Protein AF-A7ARX4-F1 (afdb_monomer_lite)

Secondary structure (DSSP, 8-state):
--HHHHHHHHHHHHHHTSHHHHHHHHHHHHHHHHHHHHHHHHHS-BTT-SS-B-SSPP---HHHHHHHHHTTS----

InterPro domains:
  IPR056352 Microprotein, apicomplexa 13 [PF23523] (7-73)

Foldseek 3Di:
DCPVVVVVVVVVVVVCPDPVVVVVVVVVVVVVVVVVLVVVCVVPPDCDRPPDHDPDDDDDDPVNVVVVCVVVPPPDD

Organism: Babesia bovis (NCBI:txid5865)

Radius of gyration: 28.18 Å; chains: 1; bounding box: 46×45×81 Å

Structure (mmCIF, N/CA/C/O backbone):
data_AF-A7ARX4-F1
#
_entry.id   AF-A7ARX4-F1
#
loop_
_atom_site.group_PDB
_atom_site.id
_atom_site.type_symbol
_atom_site.label_atom_id
_atom_site.label_alt_id
_atom_site.label_comp_id
_atom_site.label_asym_id
_atom_site.label_entity_id
_atom_site.label_seq_id
_atom_site.pdbx_PDB_ins_code
_atom_site.Cartn_x
_atom_site.Cartn_y
_atom_site.Cartn_z
_atom_site.occupancy
_atom_site.B_iso_or_equiv
_atom_site.auth_seq_id
_atom_site.auth_comp_id
_atom_site.auth_asym_id
_atom_site.auth_atom_id
_atom_site.pdbx_PDB_model_num
ATOM 1 N N . MET A 1 1 ? 23.975 -24.112 -38.357 1.00 52.16 1 MET A N 1
ATOM 2 C CA . MET A 1 1 ? 22.643 -23.735 -37.824 1.00 52.16 1 MET A CA 1
ATOM 3 C C . MET A 1 1 ? 22.685 -22.922 -36.517 1.00 52.16 1 MET A C 1
ATOM 5 O O . MET A 1 1 ? 21.632 -22.601 -36.001 1.00 52.16 1 MET A O 1
ATOM 9 N N . PHE A 1 2 ? 23.855 -22.516 -35.996 1.00 53.62 2 PHE A N 1
ATOM 10 C CA . PHE A 1 2 ? 23.954 -21.773 -34.723 1.00 53.62 2 PHE A CA 1
ATOM 11 C C . PHE A 1 2 ? 23.898 -20.237 -34.854 1.00 53.62 2 PHE A C 1
ATOM 13 O O . PHE A 1 2 ? 23.459 -19.555 -33.936 1.00 53.62 2 PHE A O 1
ATOM 20 N N . ARG A 1 3 ? 24.272 -19.658 -36.007 1.00 53.12 3 ARG A N 1
ATOM 21 C CA . ARG A 1 3 ? 24.310 -18.189 -36.195 1.00 53.12 3 ARG A CA 1
ATOM 22 C C . ARG A 1 3 ? 22.954 -17.483 -36.030 1.00 53.12 3 ARG A C 1
ATOM 24 O O . ARG A 1 3 ? 22.926 -16.341 -35.583 1.00 53.12 3 ARG A O 1
ATOM 31 N N . ARG A 1 4 ? 21.831 -18.134 -36.370 1.00 56.06 4 ARG A N 1
ATOM 32 C CA . ARG A 1 4 ? 20.488 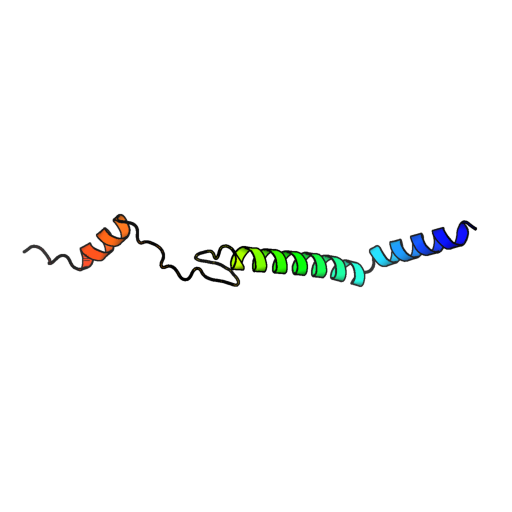-17.529 -36.237 1.00 56.06 4 ARG A CA 1
ATOM 33 C C . ARG A 1 4 ? 20.084 -17.345 -34.771 1.00 56.06 4 ARG A C 1
ATOM 35 O O . ARG A 1 4 ? 19.505 -16.320 -34.431 1.00 56.06 4 ARG A O 1
ATOM 42 N N . THR A 1 5 ? 20.441 -18.289 -33.906 1.00 57.59 5 THR A N 1
ATOM 43 C CA . THR A 1 5 ? 20.122 -18.259 -32.474 1.00 57.59 5 THR A CA 1
ATOM 44 C C . THR A 1 5 ? 20.893 -17.153 -31.754 1.00 57.59 5 THR A C 1
ATOM 46 O O . THR A 1 5 ? 20.294 -16.372 -31.020 1.00 57.59 5 THR A O 1
ATOM 49 N N . TYR A 1 6 ? 22.193 -17.000 -32.038 1.00 56.03 6 TYR A N 1
ATOM 50 C CA . TYR A 1 6 ? 23.012 -15.934 -31.443 1.00 56.03 6 TYR A CA 1
ATOM 51 C C . TYR A 1 6 ? 22.555 -14.524 -31.844 1.00 56.03 6 TYR A C 1
ATOM 53 O O . TYR A 1 6 ? 22.523 -13.643 -30.989 1.00 56.03 6 TYR A O 1
ATOM 61 N N . ASN A 1 7 ? 22.120 -14.317 -33.094 1.00 58.34 7 ASN A N 1
ATOM 62 C CA . ASN A 1 7 ? 21.564 -13.028 -33.531 1.00 58.34 7 ASN A CA 1
ATOM 63 C C . ASN A 1 7 ? 20.238 -12.669 -32.837 1.00 58.34 7 ASN A C 1
ATOM 65 O O . ASN A 1 7 ? 19.966 -11.495 -32.602 1.00 58.34 7 ASN A O 1
ATOM 69 N N . HIS A 1 8 ? 19.406 -13.655 -32.489 1.00 60.09 8 HIS A N 1
ATOM 70 C CA . HIS A 1 8 ? 18.199 -13.409 -31.693 1.00 60.09 8 HIS A CA 1
ATOM 71 C C . HIS A 1 8 ? 18.529 -13.093 -30.228 1.00 60.09 8 HIS A C 1
ATOM 73 O O . HIS A 1 8 ? 17.887 -12.232 -29.623 1.00 60.09 8 HIS A O 1
ATOM 79 N N . ILE A 1 9 ? 19.551 -13.741 -29.665 1.00 59.84 9 ILE A N 1
ATOM 80 C CA . ILE A 1 9 ? 19.994 -13.522 -28.282 1.00 59.84 9 ILE A CA 1
ATOM 81 C C . ILE A 1 9 ? 20.611 -12.125 -28.121 1.00 59.84 9 ILE A C 1
ATOM 83 O O . ILE A 1 9 ? 20.227 -11.384 -27.223 1.00 59.84 9 ILE A O 1
ATOM 87 N N . SER A 1 10 ? 21.497 -11.702 -29.023 1.00 58.47 10 SER A N 1
ATOM 88 C CA . SER A 1 10 ? 22.085 -10.355 -28.973 1.00 58.47 10 SER A CA 1
ATOM 89 C C . SER A 1 10 ? 21.033 -9.255 -29.146 1.00 58.47 10 SER A C 1
ATOM 91 O O . SER A 1 10 ? 21.044 -8.262 -28.419 1.00 58.47 10 SER A O 1
ATOM 93 N N . ARG A 1 11 ? 20.058 -9.457 -30.039 1.00 60.78 11 ARG A N 1
ATOM 94 C CA . ARG A 1 11 ? 18.962 -8.509 -30.272 1.00 60.78 11 ARG A CA 1
ATOM 95 C C . ARG A 1 11 ? 18.001 -8.420 -29.082 1.00 60.78 11 ARG A C 1
ATOM 97 O O . ARG A 1 11 ? 17.565 -7.328 -28.735 1.00 60.78 11 ARG A O 1
ATOM 104 N N . THR A 1 12 ? 17.718 -9.537 -28.410 1.00 60.66 12 THR A N 1
ATOM 105 C CA . THR A 1 12 ? 16.931 -9.546 -27.162 1.00 60.66 12 THR A CA 1
ATOM 106 C C . THR A 1 12 ? 17.694 -8.941 -25.980 1.00 60.66 12 THR A C 1
ATOM 108 O O . THR A 1 12 ? 17.086 -8.246 -25.173 1.00 60.66 12 THR A O 1
ATOM 111 N N . ILE A 1 13 ? 19.018 -9.112 -25.896 1.00 59.66 13 ILE A N 1
ATOM 112 C CA . ILE A 1 13 ? 19.872 -8.458 -24.886 1.00 59.66 13 ILE A CA 1
ATOM 113 C C . ILE A 1 13 ? 19.928 -6.936 -25.098 1.00 59.66 13 ILE A C 1
ATOM 115 O O . ILE A 1 13 ? 19.768 -6.182 -24.140 1.00 59.66 13 ILE A O 1
ATOM 119 N N . LEU A 1 14 ? 20.073 -6.467 -26.342 1.00 58.12 14 LEU A N 1
ATOM 120 C CA . LEU A 1 14 ? 20.022 -5.036 -26.676 1.00 58.12 14 LEU A CA 1
ATOM 121 C C . LEU A 1 14 ? 18.647 -4.423 -26.361 1.00 58.12 14 LEU A C 1
ATOM 123 O O . LEU A 1 14 ? 18.564 -3.317 -25.830 1.00 58.12 14 LEU A O 1
ATOM 127 N N . LEU A 1 15 ? 17.563 -5.165 -26.609 1.00 61.28 15 LEU A N 1
ATOM 128 C CA . LEU A 1 15 ? 16.207 -4.752 -26.237 1.00 61.28 15 LEU A CA 1
ATOM 129 C C . LEU A 1 15 ? 15.988 -4.749 -24.718 1.00 61.28 15 LEU A C 1
ATOM 131 O O . LEU A 1 15 ? 15.267 -3.884 -24.229 1.00 61.28 15 LEU A O 1
ATOM 135 N N . LYS A 1 16 ? 16.649 -5.631 -23.951 1.00 61.94 16 LYS A N 1
ATOM 136 C CA . LYS A 1 16 ? 16.579 -5.621 -22.478 1.00 61.94 16 LYS A CA 1
ATOM 137 C C . LYS A 1 16 ? 17.098 -4.315 -21.868 1.00 61.94 16 LYS A C 1
ATOM 139 O O . LYS A 1 16 ? 16.550 -3.860 -20.865 1.00 61.94 16 LYS A O 1
ATOM 144 N N . GLY A 1 17 ? 18.120 -3.712 -22.480 1.00 66.38 17 GLY A N 1
ATOM 145 C CA . GLY A 1 17 ? 18.684 -2.422 -22.071 1.00 66.38 17 GLY A CA 1
ATOM 146 C C . GLY A 1 17 ? 17.864 -1.199 -22.498 1.00 66.38 17 GLY A C 1
ATOM 147 O O . GLY A 1 17 ? 18.098 -0.109 -21.971 1.00 66.38 17 GLY A O 1
ATOM 148 N N . SER A 1 18 ? 16.901 -1.370 -23.412 1.00 77.50 18 SER A N 1
ATOM 149 C CA . SER A 1 18 ? 16.080 -0.281 -23.946 1.00 77.50 18 SER A CA 1
ATOM 150 C C . SER A 1 18 ? 15.258 0.405 -22.844 1.00 77.50 18 SER A C 1
ATOM 152 O O . SER A 1 18 ? 14.670 -0.287 -22.003 1.00 77.50 18 SER A O 1
ATOM 154 N N . PRO A 1 19 ? 15.143 1.748 -22.858 1.00 80.81 19 PRO A N 1
ATOM 155 C CA . PRO A 1 19 ? 14.274 2.487 -21.941 1.00 80.81 19 PRO A CA 1
ATOM 156 C C . PRO A 1 19 ? 12.835 1.958 -21.922 1.00 80.81 19 PRO A C 1
ATOM 158 O O . PRO A 1 19 ? 12.242 1.835 -20.854 1.00 80.81 19 PRO A O 1
ATOM 161 N N . ALA A 1 20 ? 12.306 1.552 -23.082 1.00 84.44 20 ALA A N 1
ATOM 162 C CA . ALA A 1 20 ? 10.965 0.984 -23.193 1.00 84.44 20 ALA A CA 1
ATOM 163 C C . ALA A 1 20 ? 10.826 -0.329 -22.407 1.00 84.44 20 ALA A C 1
ATOM 165 O O . ALA A 1 20 ? 9.842 -0.522 -21.698 1.00 84.44 20 ALA A O 1
ATOM 166 N N . ASN A 1 21 ? 11.834 -1.206 -22.470 1.00 83.50 21 ASN A N 1
ATOM 167 C CA . ASN A 1 21 ? 11.823 -2.456 -21.715 1.00 83.50 21 ASN A CA 1
ATOM 168 C C . ASN A 1 21 ? 11.929 -2.204 -20.205 1.00 83.50 21 ASN A C 1
ATOM 170 O O . ASN A 1 21 ? 11.221 -2.840 -19.433 1.00 83.50 21 ASN A O 1
ATOM 174 N N . LYS A 1 22 ? 12.744 -1.231 -19.774 1.00 84.56 22 LYS A N 1
ATOM 175 C CA . LYS A 1 22 ? 12.827 -0.844 -18.355 1.00 84.56 22 LYS A CA 1
ATOM 176 C C . LYS A 1 22 ? 11.477 -0.348 -17.833 1.00 84.56 22 LYS A C 1
ATOM 178 O O . LYS A 1 22 ? 11.006 -0.832 -16.806 1.00 84.56 22 LYS A O 1
ATOM 183 N N . ILE A 1 23 ? 10.824 0.559 -18.560 1.00 88.19 23 ILE A N 1
ATOM 184 C CA . ILE A 1 23 ? 9.495 1.076 -18.199 1.00 88.19 23 ILE A CA 1
ATOM 185 C C . ILE A 1 23 ? 8.464 -0.058 -18.178 1.00 88.19 23 ILE A C 1
ATOM 187 O O . ILE A 1 23 ? 7.680 -0.151 -17.236 1.00 88.19 23 ILE A O 1
ATOM 191 N N . ALA A 1 24 ? 8.493 -0.962 -19.161 1.00 87.56 24 ALA A N 1
ATOM 192 C CA . ALA A 1 24 ? 7.613 -2.129 -19.197 1.00 87.56 24 ALA A CA 1
ATOM 193 C C . ALA A 1 24 ? 7.817 -3.042 -17.975 1.00 87.56 24 ALA A C 1
ATOM 195 O O . ALA A 1 24 ? 6.849 -3.450 -17.344 1.00 87.56 24 ALA A O 1
ATOM 196 N N . THR A 1 25 ? 9.063 -3.313 -17.576 1.00 89.69 25 THR A N 1
ATOM 197 C CA . THR A 1 25 ? 9.336 -4.135 -16.385 1.00 89.69 25 THR A CA 1
ATOM 198 C C . THR A 1 25 ? 8.870 -3.476 -15.088 1.00 89.69 25 THR A C 1
ATOM 200 O O . THR A 1 25 ? 8.266 -4.143 -14.250 1.00 89.69 25 THR A O 1
ATOM 203 N N . TRP A 1 26 ? 9.092 -2.167 -14.933 1.00 92.56 26 TRP A N 1
ATOM 204 C CA . TRP A 1 26 ? 8.648 -1.426 -13.752 1.00 92.56 26 TRP A CA 1
ATOM 205 C C . TRP A 1 26 ? 7.128 -1.315 -13.685 1.00 92.56 26 TRP A C 1
ATOM 207 O O . TRP A 1 26 ? 6.543 -1.596 -12.642 1.00 92.56 26 TRP A O 1
ATOM 217 N N . SER A 1 27 ? 6.481 -0.962 -14.798 1.00 93.50 27 SER A N 1
ATOM 218 C CA . SER A 1 27 ? 5.017 -0.904 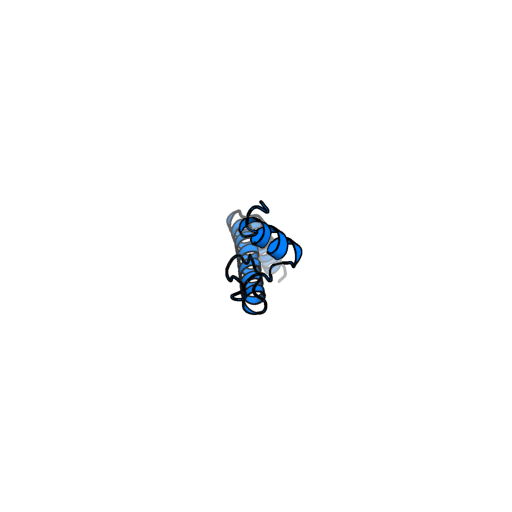-14.876 1.00 93.50 27 SER A CA 1
ATOM 219 C C . SER A 1 27 ? 4.391 -2.262 -14.584 1.00 93.50 27 SER A C 1
ATOM 221 O O . SER A 1 27 ? 3.479 -2.329 -13.768 1.00 93.50 27 SER A O 1
ATOM 223 N N . LEU A 1 28 ? 4.935 -3.352 -15.132 1.00 95.38 28 LEU A N 1
ATOM 224 C CA . LEU A 1 28 ? 4.465 -4.703 -14.834 1.00 95.38 28 LEU A CA 1
ATOM 225 C C . LEU A 1 28 ? 4.602 -5.042 -13.342 1.00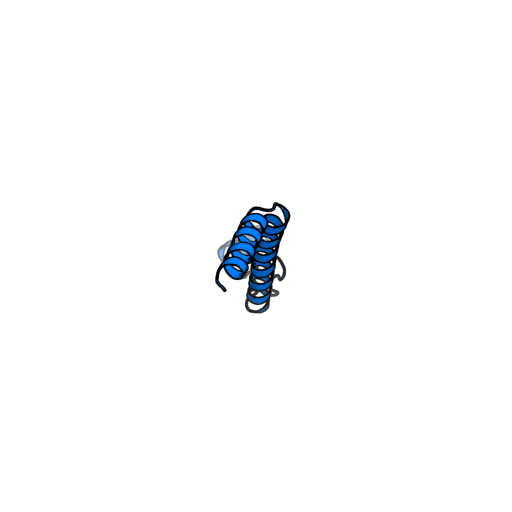 95.38 28 LEU A C 1
ATOM 227 O O . LEU A 1 28 ? 3.655 -5.547 -12.740 1.00 95.38 28 LEU A O 1
ATOM 231 N N . GLY A 1 29 ? 5.748 -4.727 -12.729 1.00 95.19 29 GLY A N 1
ATOM 232 C CA . GLY A 1 29 ? 5.971 -4.937 -11.296 1.00 95.19 29 GLY A CA 1
ATOM 233 C C . GLY A 1 29 ? 4.980 -4.161 -10.422 1.00 95.19 29 GLY A C 1
ATOM 234 O O . GLY A 1 29 ? 4.411 -4.719 -9.479 1.00 95.19 29 GLY A O 1
ATOM 235 N N . ILE A 1 30 ? 4.710 -2.901 -10.772 1.00 95.69 30 ILE A N 1
ATOM 236 C CA . ILE A 1 30 ? 3.720 -2.060 -10.087 1.00 95.69 30 ILE A CA 1
ATOM 237 C C . ILE A 1 30 ? 2.311 -2.631 -10.276 1.00 95.69 30 ILE A C 1
ATOM 239 O O . ILE A 1 30 ? 1.584 -2.783 -9.297 1.00 95.69 30 ILE A O 1
ATOM 243 N N . SER A 1 31 ? 1.926 -3.003 -11.499 1.00 96.00 31 SER A N 1
ATOM 244 C CA . SER A 1 31 ? 0.604 -3.566 -11.788 1.00 96.00 31 SER A CA 1
ATOM 245 C C . SER A 1 31 ? 0.349 -4.861 -11.021 1.00 96.00 31 SER A C 1
ATOM 247 O O . SER A 1 31 ? -0.707 -5.002 -10.408 1.00 96.00 31 SER A O 1
ATOM 249 N N . ILE A 1 32 ? 1.316 -5.783 -10.988 1.00 96.75 32 ILE A N 1
ATOM 250 C CA . ILE A 1 32 ? 1.202 -7.028 -10.214 1.00 96.75 32 ILE A CA 1
ATOM 251 C C . ILE A 1 32 ? 1.057 -6.719 -8.720 1.00 96.75 32 ILE A C 1
ATOM 253 O O . ILE A 1 32 ? 0.193 -7.291 -8.055 1.00 96.75 32 ILE A O 1
ATOM 257 N N . SER A 1 33 ? 1.853 -5.781 -8.200 1.00 94.25 33 SER A N 1
ATOM 258 C CA . SER A 1 33 ? 1.783 -5.373 -6.792 1.00 94.25 33 SER A CA 1
ATOM 259 C C . SER A 1 33 ? 0.419 -4.773 -6.444 1.00 94.25 33 SER A C 1
ATOM 261 O O . SER A 1 33 ? -0.171 -5.137 -5.430 1.00 94.25 33 SER A O 1
ATOM 263 N N . LEU A 1 34 ? -0.125 -3.911 -7.308 1.00 94.81 34 LEU A N 1
ATOM 264 C CA . LEU A 1 34 ? -1.452 -3.316 -7.133 1.00 94.81 34 LEU A CA 1
ATOM 265 C C . LEU A 1 34 ? -2.555 -4.374 -7.144 1.00 94.81 34 LEU A C 1
ATOM 267 O O . LEU A 1 34 ? -3.422 -4.354 -6.274 1.00 94.81 34 LEU A O 1
ATOM 271 N N . VAL A 1 35 ? -2.509 -5.324 -8.083 1.00 95.44 35 VAL A N 1
ATOM 272 C CA . VAL A 1 35 ? -3.474 -6.432 -8.142 1.00 95.44 35 VAL A CA 1
ATOM 273 C C . VAL A 1 35 ? -3.394 -7.289 -6.879 1.00 95.44 35 VAL A C 1
ATOM 275 O O . VAL A 1 35 ? -4.426 -7.667 -6.322 1.00 95.44 35 VAL A O 1
ATOM 278 N N . TRP A 1 36 ? -2.186 -7.563 -6.383 1.00 94.06 36 TRP A N 1
ATOM 279 C CA . TRP A 1 36 ? -2.000 -8.319 -5.148 1.00 94.06 36 TRP A CA 1
ATOM 280 C C . TRP A 1 36 ? -2.565 -7.582 -3.926 1.00 94.06 36 TRP A C 1
ATOM 282 O O . TRP A 1 36 ? -3.324 -8.176 -3.157 1.00 94.06 36 TRP A O 1
ATOM 292 N N . ILE A 1 37 ? -2.270 -6.284 -3.782 1.00 90.69 37 ILE A N 1
ATOM 293 C CA . ILE A 1 37 ? -2.829 -5.435 -2.716 1.00 90.69 37 ILE A CA 1
ATOM 294 C C . ILE A 1 37 ? -4.356 -5.422 -2.802 1.00 90.69 37 ILE A C 1
ATOM 296 O O . ILE A 1 37 ? -5.026 -5.639 -1.797 1.00 90.69 37 ILE A O 1
ATOM 300 N N . TYR A 1 38 ? -4.910 -5.246 -4.000 1.00 92.06 38 TYR A N 1
ATOM 301 C CA . TYR A 1 38 ? -6.351 -5.231 -4.227 1.00 92.06 38 TYR A CA 1
ATOM 302 C C . TYR A 1 38 ? -7.028 -6.536 -3.783 1.00 92.06 38 TYR A C 1
ATOM 304 O O . TYR A 1 38 ? -8.017 -6.507 -3.050 1.00 92.06 38 TYR A O 1
ATOM 312 N N . ILE A 1 39 ? -6.494 -7.695 -4.187 1.00 92.56 39 ILE A N 1
ATOM 313 C CA . ILE A 1 39 ? -7.039 -9.004 -3.790 1.00 92.56 39 ILE A CA 1
ATOM 314 C C . ILE A 1 39 ? -6.909 -9.209 -2.276 1.00 92.56 39 ILE A C 1
ATOM 316 O O . ILE A 1 39 ? -7.832 -9.729 -1.647 1.00 92.56 39 ILE A O 1
ATOM 320 N N . SER A 1 40 ? -5.780 -8.800 -1.695 1.00 89.50 40 SE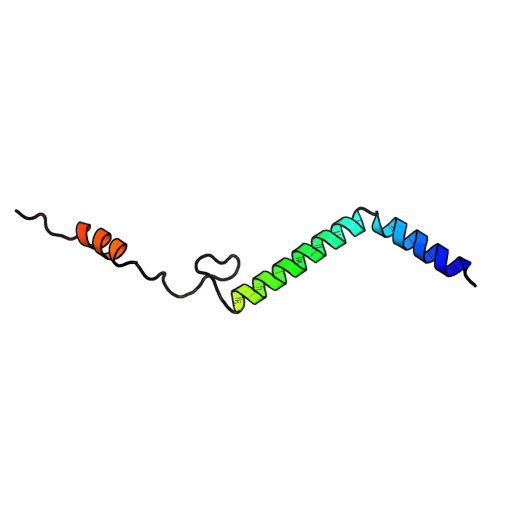R A N 1
ATOM 321 C CA . SER A 1 40 ? -5.520 -8.900 -0.259 1.00 89.50 40 SER A CA 1
ATOM 322 C C . SER A 1 40 ? -6.514 -8.066 0.555 1.00 89.50 40 SER A C 1
ATOM 324 O O . SER A 1 40 ? -7.189 -8.601 1.436 1.00 89.50 40 SER A O 1
ATOM 326 N N . GLU A 1 41 ? -6.696 -6.791 0.199 1.00 89.50 41 GLU A N 1
ATOM 327 C CA . GLU A 1 41 ? -7.649 -5.898 0.866 1.00 89.50 41 GLU A CA 1
ATOM 328 C C . GLU A 1 41 ? -9.101 -6.332 0.660 1.00 89.50 41 GLU A C 1
ATOM 330 O O . GLU A 1 41 ? -9.911 -6.201 1.574 1.00 89.50 41 GLU A O 1
ATOM 335 N N . LYS A 1 42 ? -9.443 -6.899 -0.504 1.00 87.19 42 LYS A N 1
ATOM 336 C CA . LYS A 1 42 ? -10.785 -7.442 -0.746 1.00 87.19 42 LYS A CA 1
ATOM 337 C C . LYS A 1 42 ? -11.111 -8.612 0.188 1.00 87.19 42 LYS A C 1
ATOM 339 O O . LYS A 1 42 ? -12.262 -8.766 0.584 1.00 87.19 42 LYS A O 1
ATOM 344 N N . ARG A 1 43 ? -10.123 -9.454 0.512 1.00 86.06 43 ARG A N 1
ATOM 345 C CA . ARG A 1 43 ? -10.298 -10.596 1.427 1.00 86.06 43 ARG A CA 1
ATOM 346 C C . ARG A 1 43 ? -10.302 -10.161 2.889 1.00 86.06 43 ARG A C 1
ATOM 348 O O . ARG A 1 43 ? -11.125 -10.650 3.649 1.00 86.06 43 ARG A O 1
ATOM 355 N N . ASN A 1 44 ? -9.394 -9.262 3.268 1.00 84.88 44 ASN A N 1
ATOM 356 C CA . ASN A 1 44 ? -9.228 -8.786 4.640 1.00 84.88 44 ASN A CA 1
ATOM 357 C C . ASN A 1 44 ? -9.044 -7.259 4.656 1.00 84.88 44 ASN A C 1
ATOM 359 O O . ASN A 1 44 ? -7.907 -6.773 4.669 1.00 84.88 44 ASN A O 1
ATOM 363 N N . PRO A 1 45 ? -10.144 -6.484 4.650 1.00 80.06 45 PRO A N 1
ATOM 364 C CA . PRO A 1 45 ? -10.063 -5.031 4.617 1.00 80.06 45 PRO A CA 1
ATOM 365 C C . PRO A 1 45 ? -9.507 -4.490 5.939 1.00 80.06 45 PRO A C 1
ATOM 367 O O . PRO A 1 45 ? -9.977 -4.828 7.028 1.00 80.06 45 PRO A O 1
ATOM 370 N N . ARG A 1 46 ? -8.494 -3.623 5.845 1.00 77.38 46 ARG A N 1
ATOM 371 C CA . ARG A 1 46 ? -7.905 -2.927 7.000 1.00 77.38 46 ARG A CA 1
ATOM 372 C C . ARG A 1 46 ? -8.732 -1.693 7.364 1.00 77.38 46 ARG A C 1
ATOM 374 O O . ARG A 1 46 ? -9.415 -1.124 6.512 1.00 77.38 46 ARG A O 1
ATOM 381 N N . ALA A 1 47 ? -8.625 -1.230 8.612 1.00 72.25 47 ALA A N 1
ATOM 382 C CA . ALA A 1 47 ? -9.261 0.019 9.054 1.00 72.25 47 ALA A CA 1
ATOM 383 C C . ALA A 1 47 ? -8.837 1.218 8.176 1.00 72.25 47 ALA A C 1
ATOM 385 O O . ALA A 1 47 ? -9.661 2.035 7.774 1.00 72.25 47 ALA A O 1
ATOM 386 N N . LYS A 1 48 ? -7.556 1.255 7.781 1.00 73.75 48 LYS A N 1
ATOM 387 C CA . LYS A 1 48 ? -6.971 2.255 6.872 1.00 73.75 48 LYS A CA 1
ATOM 388 C C . LYS A 1 48 ? -6.422 1.606 5.591 1.00 73.75 48 LYS A C 1
ATOM 390 O O . LYS A 1 48 ? -5.235 1.723 5.304 1.00 73.75 48 LYS A O 1
ATOM 395 N N . GLY A 1 49 ? -7.255 0.854 4.869 1.00 74.75 49 GLY A N 1
ATOM 396 C CA . GLY A 1 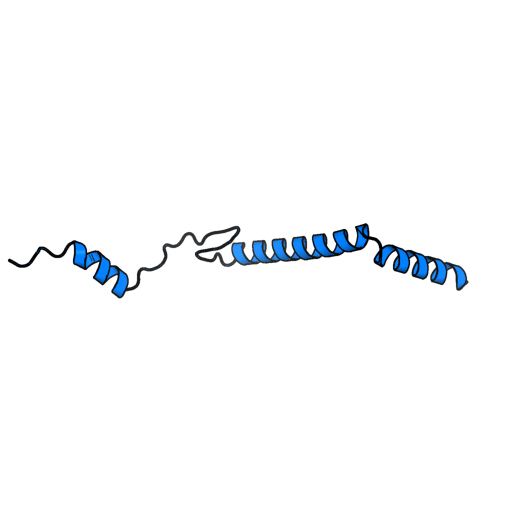49 ? -6.889 0.320 3.548 1.00 74.75 49 GLY A CA 1
ATOM 397 C C . GLY A 1 49 ? -6.846 1.399 2.458 1.00 74.75 49 GLY A C 1
ATOM 398 O O . GLY A 1 49 ? -7.471 2.453 2.601 1.00 74.75 49 GLY A O 1
ATOM 399 N N . ILE A 1 50 ? -6.090 1.134 1.389 1.00 78.88 50 ILE A N 1
ATOM 400 C CA . ILE A 1 50 ? -5.886 2.040 0.247 1.00 78.88 50 ILE A CA 1
ATOM 401 C C . ILE A 1 50 ? -7.097 2.000 -0.695 1.00 78.88 50 ILE A C 1
ATOM 403 O O . ILE A 1 50 ? -7.582 3.049 -1.112 1.00 78.88 50 ILE A O 1
ATOM 407 N N . PHE A 1 51 ? -7.602 0.805 -1.014 1.00 82.75 51 PHE A N 1
ATOM 408 C CA . PHE A 1 51 ? -8.752 0.594 -1.898 1.00 82.75 51 PHE A CA 1
ATOM 409 C C . PHE A 1 51 ? -10.032 0.312 -1.118 1.00 82.75 51 PHE A C 1
ATOM 411 O O . PHE A 1 51 ? -11.096 0.823 -1.467 1.00 82.75 51 PHE A O 1
ATOM 418 N N . PHE A 1 52 ? -9.940 -0.493 -0.058 1.00 82.38 52 PHE A N 1
ATOM 419 C CA . PHE A 1 52 ? -11.093 -0.882 0.748 1.00 82.38 52 PHE A CA 1
ATOM 420 C C . PHE A 1 52 ? -10.870 -0.561 2.221 1.00 82.38 52 PHE A C 1
ATOM 422 O O . PHE A 1 52 ? -9.900 -1.001 2.836 1.00 82.38 52 PHE A O 1
ATOM 429 N N . ARG A 1 53 ? -11.816 0.170 2.813 1.00 78.06 53 ARG A N 1
ATOM 430 C CA . ARG A 1 53 ? -11.873 0.377 4.261 1.00 78.06 53 ARG A CA 1
ATOM 431 C C . ARG A 1 53 ? -12.735 -0.690 4.914 1.00 78.06 53 ARG A C 1
ATOM 433 O O . ARG A 1 53 ? -13.787 -1.062 4.389 1.00 78.06 53 ARG A O 1
ATOM 440 N N . LYS A 1 54 ? -12.297 -1.160 6.080 1.00 79.25 54 LYS A N 1
ATOM 441 C CA . LYS A 1 54 ? -13.103 -2.022 6.942 1.00 79.25 54 LYS A CA 1
ATOM 442 C C . LYS A 1 54 ? -14.398 -1.281 7.302 1.00 79.25 54 LYS A C 1
ATOM 444 O O . LYS A 1 54 ? -14.353 -0.115 7.676 1.00 79.25 54 LYS A O 1
ATOM 449 N N . LYS A 1 55 ? -15.546 -1.944 7.130 1.00 71.88 55 LYS A N 1
ATOM 450 C CA . LYS A 1 55 ? -16.870 -1.369 7.440 1.00 71.88 55 LYS A CA 1
ATOM 451 C C . LYS A 1 55 ? -17.179 -1.355 8.937 1.00 71.88 55 LYS A C 1
ATOM 453 O O . LYS A 1 55 ? -18.070 -0.634 9.366 1.00 71.88 55 LYS A O 1
ATOM 458 N N . GLU A 1 56 ? -16.474 -2.176 9.706 1.00 71.62 56 GLU A N 1
ATOM 459 C CA . GLU A 1 56 ? -16.607 -2.228 11.158 1.00 71.62 56 GLU A CA 1
ATOM 460 C C . GLU A 1 56 ? -15.987 -0.977 11.781 1.00 71.62 56 GLU A C 1
ATOM 462 O O . GLU A 1 56 ? -14.896 -0.561 11.383 1.00 71.62 56 GLU A O 1
ATOM 467 N N . ALA A 1 57 ? -16.685 -0.396 12.756 1.00 65.81 57 ALA A N 1
ATOM 468 C CA . ALA A 1 57 ? -16.147 0.692 13.557 1.00 65.81 57 ALA A CA 1
ATOM 469 C C . ALA A 1 57 ? -14.908 0.209 14.329 1.00 65.81 57 ALA A C 1
ATOM 471 O O . ALA A 1 57 ? -14.875 -0.929 14.806 1.00 65.81 57 ALA A O 1
ATOM 472 N N . GLU A 1 58 ? -13.892 1.068 14.449 1.00 68.44 58 GLU A N 1
ATOM 473 C CA . GLU A 1 58 ? -12.808 0.836 15.406 1.00 68.44 58 GLU A CA 1
ATOM 474 C C . GLU A 1 58 ? -13.433 0.714 16.801 1.00 68.44 58 GLU A C 1
ATOM 476 O O . GLU A 1 58 ? -14.226 1.559 17.220 1.00 68.44 58 GLU A O 1
ATOM 481 N N . ILE A 1 59 ? -13.141 -0.397 17.478 1.00 72.38 59 ILE A N 1
ATOM 482 C CA . ILE A 1 59 ? -13.630 -0.646 18.831 1.00 72.38 59 ILE A CA 1
ATOM 483 C C . ILE A 1 59 ? -12.920 0.366 19.725 1.00 72.38 59 ILE A C 1
ATOM 485 O O . ILE A 1 59 ? -11.695 0.327 19.832 1.00 72.38 59 ILE A O 1
ATOM 489 N N . PHE A 1 60 ? -13.683 1.276 20.329 1.00 75.44 60 PHE A N 1
ATOM 490 C CA . PHE A 1 60 ? -13.135 2.210 21.304 1.00 75.44 60 PHE A CA 1
ATOM 491 C C . PHE A 1 60 ? -12.566 1.434 22.485 1.00 75.44 60 PHE A C 1
ATOM 493 O O . PHE A 1 60 ? -13.208 0.526 23.021 1.00 75.44 60 PHE A O 1
ATOM 500 N N . THR A 1 61 ? -11.363 1.807 22.896 1.00 81.94 61 THR A N 1
ATOM 501 C CA . THR A 1 61 ? -10.774 1.271 24.123 1.00 81.94 61 THR A CA 1
ATOM 502 C C . THR A 1 61 ? -11.520 1.810 25.345 1.00 81.94 61 THR A C 1
ATOM 504 O O . THR A 1 61 ? -12.066 2.915 25.316 1.00 81.94 61 THR A O 1
ATOM 507 N N . GLU A 1 62 ? -11.548 1.049 26.445 1.00 79.44 62 GLU A N 1
ATOM 508 C CA . GLU A 1 62 ? -12.213 1.483 27.687 1.00 79.44 62 GLU A CA 1
ATOM 509 C C . GLU A 1 62 ? -11.676 2.835 28.187 1.00 79.44 62 GLU A C 1
ATOM 511 O O . GLU A 1 62 ? -12.434 3.662 28.691 1.00 79.44 62 GLU A O 1
ATOM 516 N N . GLU A 1 63 ? -10.387 3.108 27.966 1.00 81.31 63 GLU A N 1
ATOM 517 C CA . GLU A 1 63 ? -9.737 4.380 28.292 1.00 81.31 63 GLU A CA 1
ATOM 518 C C . GLU A 1 63 ? -10.267 5.561 27.462 1.00 81.31 63 GLU A C 1
ATOM 520 O O . GLU A 1 63 ? -10.470 6.658 27.989 1.00 81.31 63 GLU A O 1
ATOM 525 N N . GLU A 1 64 ? -10.514 5.359 26.165 1.00 81.12 64 GLU A N 1
ATOM 526 C CA . GLU A 1 64 ? -11.105 6.379 25.291 1.00 81.12 64 GLU A CA 1
ATOM 527 C C . GLU A 1 64 ? -12.557 6.657 25.668 1.00 81.12 64 GLU A C 1
ATOM 529 O O . GLU A 1 64 ? -12.974 7.816 25.706 1.00 81.12 64 GLU A O 1
ATOM 534 N N . ILE A 1 65 ? -13.308 5.606 26.010 1.00 81.38 65 ILE A N 1
ATOM 535 C CA . ILE A 1 65 ? -14.682 5.721 26.506 1.00 81.38 65 ILE A CA 1
ATOM 536 C C . ILE A 1 65 ? -14.693 6.493 27.831 1.00 81.38 65 ILE A C 1
ATOM 538 O O . ILE A 1 65 ? -15.500 7.406 28.005 1.00 81.38 65 ILE A O 1
ATOM 542 N N . ALA A 1 66 ? -13.773 6.189 28.751 1.00 82.44 66 ALA A N 1
ATOM 543 C CA . ALA A 1 66 ? -13.649 6.891 30.026 1.00 82.44 66 ALA A CA 1
ATOM 544 C C . ALA A 1 66 ? -13.337 8.384 29.829 1.00 82.44 66 ALA A C 1
ATOM 546 O O . ALA A 1 66 ? -14.040 9.227 30.391 1.00 82.44 66 ALA A O 1
ATOM 547 N N . LYS A 1 67 ? -12.363 8.724 28.970 1.00 84.75 67 LYS A N 1
ATOM 548 C CA . LYS A 1 67 ? -12.041 10.120 28.611 1.00 84.75 67 LYS A CA 1
ATOM 549 C C . LYS A 1 67 ? -13.201 10.841 27.931 1.00 84.75 67 LYS A C 1
ATOM 551 O O . LYS A 1 67 ? -13.412 12.031 28.161 1.00 84.75 67 LYS A O 1
ATOM 556 N N . TRP A 1 68 ? -13.954 10.152 27.078 1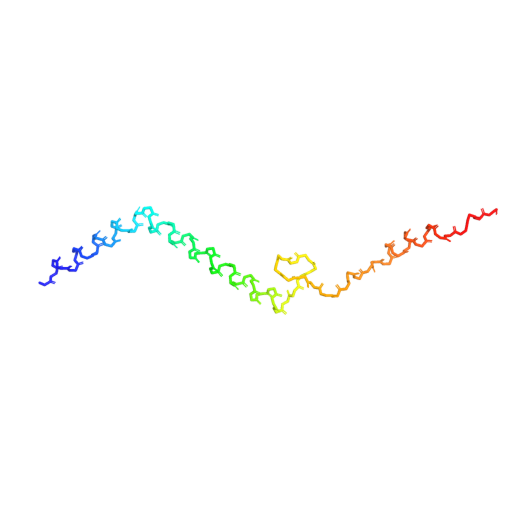.00 81.50 68 TRP A N 1
ATOM 557 C CA . TRP A 1 68 ? -15.143 10.723 26.452 1.00 81.50 68 TRP A CA 1
ATOM 558 C C . TRP A 1 68 ? -16.218 11.041 27.496 1.00 81.50 68 TRP A C 1
ATOM 560 O O . TRP A 1 68 ? -16.777 12.138 27.502 1.00 81.50 68 TRP A O 1
ATOM 570 N N . ASN A 1 69 ? -16.442 10.115 28.430 1.00 82.88 69 ASN A N 1
ATOM 571 C CA . ASN A 1 69 ? -17.443 10.239 29.485 1.00 82.88 69 ASN A CA 1
ATOM 572 C C . ASN A 1 69 ? -17.090 11.293 30.544 1.00 82.88 69 ASN A C 1
ATOM 574 O O . ASN A 1 69 ? -17.995 11.870 31.143 1.00 82.88 69 ASN A O 1
ATOM 578 N N . GLU A 1 70 ? -15.809 11.608 30.759 1.00 83.81 70 GLU A N 1
ATOM 579 C CA . GLU A 1 70 ? -15.395 12.696 31.658 1.00 83.81 70 GLU A CA 1
ATOM 580 C C . GLU A 1 70 ? -15.972 14.059 31.266 1.00 83.81 70 GLU A C 1
ATOM 582 O O . GLU A 1 70 ? -16.307 14.846 32.147 1.00 83.81 70 GLU A O 1
ATOM 587 N N . LYS A 1 71 ? -16.178 14.320 29.969 1.00 79.38 71 LYS A N 1
ATOM 588 C CA . LYS A 1 71 ? -16.792 15.574 29.498 1.00 79.38 71 LYS A CA 1
ATOM 589 C C . LYS A 1 71 ? -18.248 15.743 29.934 1.00 79.38 71 LYS A C 1
ATOM 591 O O . LYS A 1 71 ? -18.740 16.866 29.969 1.00 79.38 71 LYS A O 1
ATOM 596 N N . PHE A 1 72 ? -18.928 14.640 30.235 1.00 78.06 72 PHE A N 1
ATOM 597 C CA . PHE A 1 72 ? -20.336 14.616 30.626 1.00 78.06 72 PHE A CA 1
ATOM 598 C C . PHE A 1 72 ? -20.528 14.424 32.127 1.00 78.06 72 PHE A C 1
ATOM 600 O O . PHE A 1 72 ? -21.667 14.433 32.597 1.00 78.06 72 PHE A O 1
ATOM 607 N N . LYS A 1 73 ? -19.442 14.262 32.897 1.00 78.00 73 LYS A N 1
ATOM 608 C CA . LYS A 1 73 ? -19.551 14.236 34.352 1.00 78.00 73 LYS A CA 1
ATOM 609 C C . LYS A 1 73 ? -20.019 15.620 34.812 1.00 78.00 73 LYS A C 1
ATOM 611 O O . LYS A 1 73 ? -19.351 16.612 34.506 1.00 78.00 73 LYS A O 1
ATOM 616 N N . PRO A 1 74 ? -21.161 15.718 35.517 1.00 72.69 74 PRO A N 1
ATOM 617 C CA . PRO A 1 74 ? -21.587 16.985 36.082 1.00 72.69 74 PRO A CA 1
ATOM 618 C C . PRO A 1 74 ? -20.481 17.479 37.011 1.00 72.69 74 PRO A C 1
ATOM 620 O O . PRO A 1 74 ? -19.898 16.694 37.761 1.00 72.69 74 PRO A O 1
ATOM 623 N N . LYS A 1 75 ? -20.165 18.775 36.926 1.00 66.75 75 LYS A N 1
ATOM 624 C CA . LYS A 1 75 ? -19.226 19.422 37.843 1.00 66.75 75 LYS A CA 1
ATOM 625 C C . LYS A 1 75 ? -19.759 19.160 39.252 1.00 66.75 75 LYS A C 1
ATOM 627 O O . LYS A 1 75 ? -20.836 19.650 39.584 1.00 66.75 75 LYS A O 1
ATOM 632 N N . SER A 1 76 ? -19.070 18.315 40.016 1.00 64.88 76 SER A N 1
ATOM 633 C CA . SER A 1 76 ? -19.427 18.056 41.407 1.00 64.88 76 SER A CA 1
ATOM 634 C C . SER A 1 76 ? -19.345 19.390 42.141 1.00 64.88 76 SER A C 1
ATOM 636 O O . SER A 1 76 ? -18.272 19.999 42.165 1.00 64.88 76 SER A O 1
ATOM 638 N N . ILE A 1 77 ? -20.503 19.858 42.607 1.00 51.75 77 ILE A N 1
ATOM 639 C CA . ILE A 1 77 ? -20.666 21.047 43.451 1.00 51.75 77 ILE A CA 1
ATOM 640 C C . ILE A 1 77 ? -19.966 20.796 44.783 1.00 51.75 77 ILE A C 1
ATOM 642 O O . ILE A 1 77 ? -20.122 19.668 45.305 1.00 51.75 77 ILE A O 1
#

pLDDT: mean 77.19, std 12.96, range [51.75, 96.75]

Sequence (77 aa):
MFRRTYNHISRTILLKGSPANKIATWSLGISISLVWIYISEKRNPRAKGIFFRKKEAEIFTEEEIAKWNEKFKPKSI